Protein AF-A0A6A4VF69-F1 (afdb_monomer)

Nearest PDB structures (foldseek):
  4ip8-assembly1_D  TM=4.698E-01  e=8.582E+00  Homo sapiens
  6pxz-assembly1_C  TM=4.294E-01  e=7.282E+00  Mus musculus
  5c73-assembly1_C  TM=2.287E-01  e=5.538E+00  Campylobacter jejuni

Foldseek 3Di:
DVVVVVVVVVVVVVVPPDLLCPLPVPPDPVLVVVLVVVCVVQQDPVDLLSVLLALLLLLLCVVPSPPSSVVVVVVLVCLVCCVVPPDDPVVVVSNVSSVVSNVCSNDPPDRSCVVRVVGPDDPVVSSVVGVPPPDD

Sequence (136 aa):
MQFHRLCTILLVVKSGSDPYSAIWDNLSVLDWIAMMEEVYRKFDANKMECQQRVVCELHQNENTWGSTARKMNDAFGYLQYLELLNLPADLRVVLDQYLEAANRGRSSQKSCEELYANCEFSVKALISKYNGSNSI

Mean predicted aligned error: 11.07 Å

InterPro domains:
  IPR006631 Protein of unknown function DM4/12 [PF07841] (34-119)

pLDDT: mean 70.9, std 15.21, range [35.31, 90.19]

Solvent-accessible surface area (backbone atoms only — not comparable to full-atom values): 7892 Å² total; per-residue (Å²): 125,66,65,63,58,51,50,55,54,49,56,52,51,75,72,42,95,49,94,74,43,78,79,49,76,76,50,52,75,66,56,49,50,54,48,52,52,50,45,66,75,50,52,54,86,88,40,67,60,40,55,27,31,47,43,8,42,47,44,56,36,29,84,77,60,42,75,49,34,44,52,50,50,51,54,56,58,52,50,64,58,50,71,78,44,94,63,57,70,72,59,48,56,55,48,51,52,42,53,50,23,32,47,43,23,67,71,47,92,64,55,47,62,74,76,26,67,91,34,88,54,50,62,64,60,51,46,63,61,56,78,67,50,82,73,131

Organism: Amphibalanus amphitrite (NCBI:txid1232801)

Secondary structure (DSSP, 8-state):
-HHHHHHHHHHHHHHS--TTGGGTTTS-HHHHHHHHHHHHHH--TT-HHHHHHHHHHHHHTTTTSHHHHHHHHHHHHHHGGGGGS---HHHHHHHHHHHHHHHHHHH-SS-HHHHTTT----HHHHHHHHTT----

Structure (mmCIF, N/CA/C/O backbone):
data_AF-A0A6A4VF69-F1
#
_entry.id   AF-A0A6A4VF69-F1
#
loop_
_atom_site.group_PDB
_atom_site.id
_atom_site.type_symbol
_atom_site.label_atom_id
_atom_site.label_alt_id
_atom_site.label_comp_id
_atom_site.label_asym_id
_atom_site.label_entity_id
_atom_site.label_seq_id
_atom_site.pdbx_PDB_ins_code
_atom_site.Cartn_x
_atom_site.Cartn_y
_atom_site.Cartn_z
_atom_site.occupancy
_atom_site.B_iso_or_equiv
_atom_site.auth_seq_id
_atom_site.auth_comp_id
_atom_site.auth_asym_id
_atom_site.auth_atom_id
_atom_site.pdbx_PDB_model_num
ATOM 1 N N . MET A 1 1 ? -6.308 -20.653 -20.525 1.00 35.31 1 MET A N 1
ATOM 2 C CA . MET A 1 1 ? -7.268 -19.857 -21.332 1.00 35.31 1 MET A CA 1
ATOM 3 C C . MET A 1 1 ? -7.641 -18.494 -20.723 1.00 35.31 1 MET A C 1
ATOM 5 O O . MET A 1 1 ? -8.099 -17.648 -21.477 1.00 35.31 1 MET A O 1
ATOM 9 N N . GLN A 1 2 ? -7.415 -18.215 -19.426 1.00 43.34 2 GLN A N 1
ATOM 10 C CA . GLN A 1 2 ? -7.724 -16.895 -18.829 1.00 43.34 2 GLN A CA 1
ATOM 11 C C . GLN A 1 2 ? -6.707 -15.778 -19.148 1.00 43.34 2 GLN A C 1
ATOM 13 O O . GLN A 1 2 ? -7.090 -14.617 -19.239 1.00 43.34 2 GLN A O 1
ATOM 18 N N . PHE A 1 3 ? -5.438 -16.123 -19.399 1.00 38.66 3 PHE A N 1
ATOM 19 C CA . PHE A 1 3 ? -4.368 -15.143 -19.648 1.00 38.66 3 PHE A CA 1
ATOM 20 C C . PHE A 1 3 ? -4.600 -14.278 -20.900 1.00 38.66 3 PHE A C 1
ATOM 22 O O . PHE A 1 3 ? -4.301 -13.090 -20.901 1.00 38.66 3 PHE A O 1
ATOM 29 N N . HIS A 1 4 ? -5.189 -14.849 -21.957 1.00 36.91 4 HIS A N 1
ATOM 30 C CA . HIS A 1 4 ? -5.427 -14.122 -23.207 1.00 36.91 4 HIS A CA 1
ATOM 31 C C . HIS A 1 4 ? -6.492 -13.027 -23.045 1.00 36.91 4 HIS A C 1
ATOM 33 O O . HIS A 1 4 ? -6.306 -11.920 -23.533 1.00 36.91 4 HIS A O 1
ATOM 39 N N . ARG A 1 5 ? -7.564 -13.301 -22.283 1.00 40.59 5 ARG A N 1
ATOM 40 C CA . ARG A 1 5 ? -8.617 -12.312 -21.998 1.00 40.59 5 ARG A CA 1
ATOM 41 C C . ARG A 1 5 ? -8.126 -11.192 -21.080 1.00 40.59 5 ARG A C 1
ATOM 43 O O . ARG A 1 5 ? -8.472 -10.040 -21.311 1.00 40.59 5 ARG A O 1
ATOM 50 N N . LEU A 1 6 ? -7.287 -11.521 -20.095 1.00 47.91 6 LEU A N 1
ATOM 51 C CA . LEU A 1 6 ? -6.621 -10.534 -19.240 1.00 47.91 6 LEU A CA 1
ATOM 52 C C . LEU A 1 6 ? -5.713 -9.609 -20.057 1.00 47.91 6 LEU A C 1
ATOM 54 O O . LEU A 1 6 ? -5.804 -8.399 -19.902 1.00 47.91 6 LEU A O 1
ATOM 58 N N . CYS A 1 7 ? -4.922 -10.152 -20.985 1.00 45.66 7 CYS A N 1
ATOM 59 C CA . CYS A 1 7 ? -4.020 -9.364 -21.827 1.00 45.66 7 CYS A CA 1
ATOM 60 C C . CYS A 1 7 ? -4.777 -8.394 -22.759 1.00 45.66 7 CYS A C 1
ATOM 62 O O . CYS A 1 7 ? -4.371 -7.245 -22.914 1.00 45.66 7 CYS A O 1
ATOM 64 N N . THR A 1 8 ? -5.918 -8.813 -23.323 1.00 50.09 8 THR A N 1
ATOM 65 C CA . THR A 1 8 ? -6.777 -7.926 -24.130 1.00 50.09 8 THR A CA 1
ATOM 66 C C . THR A 1 8 ? -7.390 -6.805 -23.291 1.00 50.09 8 THR A C 1
ATOM 68 O O . THR A 1 8 ? -7.383 -5.658 -23.724 1.00 50.09 8 THR A O 1
ATOM 71 N N . ILE A 1 9 ? -7.882 -7.109 -22.085 1.00 54.59 9 ILE A N 1
ATOM 72 C CA . ILE A 1 9 ? -8.427 -6.092 -21.170 1.00 54.59 9 ILE A CA 1
ATOM 73 C C . ILE A 1 9 ? -7.321 -5.112 -20.750 1.00 54.59 9 ILE A C 1
ATOM 75 O O . ILE A 1 9 ? -7.531 -3.904 -20.782 1.00 54.59 9 ILE A O 1
ATOM 79 N N . LEU A 1 10 ? -6.120 -5.607 -20.443 1.00 50.97 10 LEU A N 1
ATOM 80 C CA . LEU A 1 10 ? -4.966 -4.786 -20.070 1.00 50.97 10 LEU A CA 1
ATOM 81 C C . LEU A 1 10 ? -4.487 -3.863 -21.208 1.00 50.97 10 LEU A C 1
ATOM 8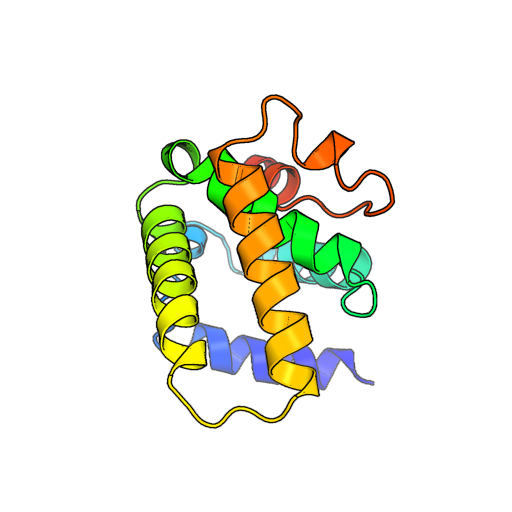3 O O . LEU A 1 10 ? -4.181 -2.699 -20.959 1.0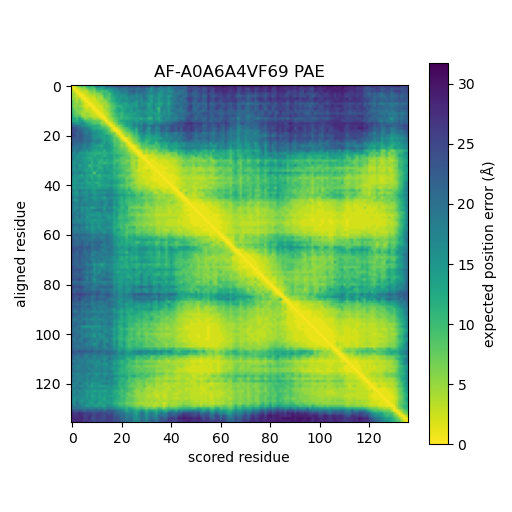0 50.97 10 LEU A O 1
ATOM 87 N N . LEU A 1 11 ? -4.453 -4.343 -22.457 1.00 49.66 11 LEU A N 1
ATOM 88 C CA . LEU A 1 11 ? -4.125 -3.519 -23.633 1.00 49.66 11 LEU A CA 1
ATOM 89 C C . LEU A 1 11 ? -5.138 -2.382 -23.847 1.00 49.66 11 LEU A C 1
ATOM 91 O O . LEU A 1 11 ? -4.761 -1.275 -24.239 1.00 49.66 11 LEU A O 1
ATOM 95 N N . VAL A 1 12 ? -6.416 -2.635 -23.550 1.00 51.78 12 VAL A N 1
ATOM 96 C CA . VAL A 1 12 ? -7.473 -1.613 -23.578 1.00 51.78 12 VAL A CA 1
ATOM 97 C C . VAL A 1 12 ? -7.297 -0.604 -22.434 1.00 51.78 12 VAL A C 1
ATOM 99 O O . VAL A 1 12 ? -7.452 0.593 -22.652 1.00 51.78 12 VAL A O 1
ATOM 102 N N . VAL A 1 13 ? -6.887 -1.047 -21.240 1.00 50.62 13 VAL A N 1
ATOM 103 C CA . VAL A 1 13 ? -6.598 -0.149 -20.104 1.00 50.62 13 VAL A CA 1
ATOM 104 C C . VAL A 1 13 ? -5.393 0.756 -20.386 1.00 50.62 13 VAL A C 1
ATOM 106 O O . VAL A 1 13 ? -5.464 1.945 -20.111 1.00 50.62 13 VAL A O 1
ATOM 109 N N . LYS A 1 14 ? -4.317 0.258 -21.015 1.00 49.94 14 LYS A N 1
ATOM 110 C CA . LYS A 1 14 ? -3.157 1.103 -21.376 1.00 49.94 14 LYS A CA 1
ATOM 111 C C . LYS A 1 14 ? -3.481 2.142 -22.463 1.00 49.94 14 LYS A C 1
ATOM 113 O O . LYS A 1 14 ? -2.797 3.156 -22.564 1.00 49.94 14 LYS A O 1
ATOM 118 N N . SER A 1 15 ? -4.481 1.886 -23.307 1.00 45.62 15 SER A N 1
ATOM 119 C CA . SER A 1 15 ? -4.908 2.819 -24.362 1.00 45.62 15 SER A CA 1
ATOM 120 C C . SER A 1 15 ? -5.966 3.824 -23.889 1.00 45.62 15 SER A C 1
ATOM 122 O O . SER A 1 15 ? -6.124 4.873 -24.513 1.00 45.62 15 SER A O 1
ATOM 124 N N . GLY A 1 16 ? -6.645 3.548 -22.773 1.00 41.06 16 GLY A N 1
ATOM 125 C CA . GLY A 1 16 ? -7.478 4.510 -22.061 1.00 41.06 16 GLY A CA 1
ATOM 126 C C . GLY A 1 16 ? -6.619 5.448 -21.218 1.00 41.06 16 GLY A C 1
ATOM 127 O O . GLY A 1 16 ? -5.714 5.017 -20.516 1.00 41.06 16 GLY A O 1
ATOM 128 N N . SER A 1 17 ? -6.885 6.747 -21.290 1.00 45.09 17 SER A N 1
ATOM 129 C CA . SER A 1 17 ? -6.278 7.777 -20.444 1.00 45.09 17 SER A CA 1
ATOM 130 C C . SER A 1 17 ? -6.570 7.506 -18.962 1.00 45.09 17 SER A C 1
ATOM 132 O O . SER A 1 17 ? -7.588 7.955 -18.434 1.00 45.09 17 SER A O 1
ATOM 134 N N . ASP A 1 18 ? -5.702 6.732 -18.316 1.00 45.91 18 ASP A N 1
ATOM 135 C CA . ASP A 1 18 ? -5.876 6.260 -16.948 1.00 45.91 18 ASP A CA 1
ATOM 136 C C . ASP A 1 18 ? -5.058 7.139 -15.974 1.00 45.91 18 ASP A C 1
ATOM 138 O O . ASP A 1 18 ? -3.847 7.286 -16.163 1.00 45.91 18 ASP A O 1
ATOM 142 N N . PRO A 1 19 ? -5.660 7.748 -14.931 1.00 42.88 19 PRO A N 1
ATOM 143 C CA . PRO A 1 19 ? -4.957 8.573 -13.937 1.00 42.88 19 PRO A CA 1
ATOM 144 C C . PRO A 1 19 ? -3.826 7.854 -13.176 1.00 42.88 19 PRO A C 1
ATOM 146 O O . PRO A 1 19 ? -3.043 8.515 -12.487 1.00 42.88 19 PRO A O 1
ATOM 149 N N . TYR A 1 20 ? -3.697 6.532 -13.328 1.00 44.72 20 TYR A N 1
ATOM 150 C CA . TYR A 1 20 ? -2.573 5.733 -12.838 1.00 44.72 20 TYR A CA 1
ATOM 151 C C . TYR A 1 20 ? -1.305 5.803 -13.719 1.00 44.72 20 TYR A C 1
ATOM 153 O O . TYR A 1 20 ? -0.269 5.278 -13.309 1.00 44.72 20 TYR A O 1
ATOM 161 N N . SER A 1 21 ? -1.336 6.454 -14.892 1.00 46.81 21 SER A N 1
ATOM 162 C CA . SER A 1 21 ? -0.240 6.453 -15.885 1.00 46.81 21 SER A CA 1
ATOM 163 C C . SER A 1 21 ? 1.087 7.034 -15.386 1.00 46.81 21 SER A C 1
ATOM 165 O O . SER A 1 21 ? 2.147 6.599 -15.819 1.00 46.81 21 SER A O 1
ATOM 167 N N . ALA A 1 22 ? 1.056 7.959 -14.426 1.00 48.53 22 ALA A N 1
ATOM 168 C CA . ALA A 1 22 ? 2.231 8.748 -14.064 1.00 48.53 22 ALA A CA 1
ATOM 169 C C . ALA A 1 22 ? 3.363 7.958 -13.358 1.00 48.53 22 ALA A C 1
ATOM 171 O O . ALA A 1 22 ? 4.484 8.453 -13.299 1.00 48.53 22 ALA A O 1
ATOM 172 N N . ILE A 1 23 ? 3.120 6.744 -12.830 1.00 48.62 23 ILE A N 1
ATOM 173 C CA . ILE A 1 23 ? 4.204 5.832 -12.365 1.00 48.62 23 ILE A CA 1
ATOM 174 C C . ILE A 1 23 ? 4.792 5.030 -13.537 1.00 48.62 23 ILE A C 1
ATOM 176 O O . ILE A 1 23 ? 5.933 4.580 -13.484 1.00 48.62 23 ILE A O 1
ATOM 180 N N . TRP A 1 24 ? 4.018 4.856 -14.606 1.00 54.59 24 TRP A N 1
ATOM 181 C CA . TRP A 1 24 ? 4.250 3.871 -15.660 1.00 54.59 24 TRP A CA 1
ATOM 182 C C . TRP A 1 24 ? 4.694 4.478 -16.992 1.00 54.59 24 TRP A C 1
ATOM 184 O O . TRP A 1 24 ? 5.009 3.730 -17.916 1.00 54.59 24 TRP A O 1
ATOM 194 N N . ASP A 1 25 ? 4.729 5.807 -17.104 1.00 55.88 25 ASP A N 1
ATOM 195 C CA . ASP A 1 25 ? 5.077 6.513 -18.344 1.00 55.88 25 ASP A CA 1
ATOM 196 C C . ASP A 1 25 ? 6.526 6.248 -18.799 1.00 55.88 25 ASP A C 1
ATOM 198 O O . ASP A 1 25 ? 6.813 6.339 -19.990 1.00 55.88 25 ASP A O 1
ATOM 202 N N . ASN A 1 26 ? 7.406 5.831 -17.880 1.00 56.09 26 ASN A N 1
ATOM 203 C CA . ASN A 1 26 ? 8.798 5.471 -18.173 1.00 56.09 26 ASN A CA 1
ATOM 204 C C . ASN A 1 26 ? 9.046 3.956 -18.312 1.00 56.09 26 ASN A C 1
ATOM 206 O O . ASN A 1 26 ? 10.193 3.558 -18.497 1.00 56.09 26 ASN A O 1
ATOM 210 N N . LEU A 1 27 ? 8.020 3.100 -18.218 1.00 63.50 27 LEU A N 1
ATOM 211 C CA . LEU A 1 27 ? 8.197 1.658 -18.417 1.00 63.50 27 LEU A CA 1
ATOM 212 C C . LEU A 1 27 ? 8.067 1.274 -19.888 1.00 63.50 27 LEU A C 1
ATOM 214 O O . LEU A 1 27 ? 7.112 1.662 -20.567 1.00 63.50 27 LEU A O 1
ATOM 218 N N . SER A 1 28 ? 8.983 0.424 -20.359 1.00 70.69 28 SER A N 1
ATOM 219 C CA . SER A 1 28 ? 8.781 -0.275 -21.624 1.00 70.69 28 SER A CA 1
ATOM 220 C C . SER A 1 28 ? 7.539 -1.175 -21.534 1.00 70.69 28 SER A C 1
ATOM 222 O O . SER A 1 28 ? 7.148 -1.639 -20.459 1.00 70.69 28 SER A O 1
ATOM 224 N N . VAL A 1 29 ? 6.909 -1.465 -22.677 1.00 69.62 29 VAL A N 1
ATOM 225 C CA . VAL A 1 29 ? 5.767 -2.399 -22.739 1.00 69.62 29 VAL A CA 1
ATOM 226 C C . VAL A 1 29 ? 6.129 -3.767 -22.147 1.00 69.62 29 VAL A C 1
ATOM 228 O O . VAL A 1 29 ? 5.286 -4.399 -21.516 1.00 69.62 29 VAL A O 1
ATOM 231 N N . LEU A 1 30 ? 7.379 -4.212 -22.310 1.00 72.12 30 LEU A N 1
ATOM 232 C CA . LEU A 1 30 ? 7.858 -5.486 -21.775 1.00 72.12 30 LEU A CA 1
ATOM 233 C C . LEU A 1 30 ? 8.021 -5.444 -20.252 1.00 72.12 30 LEU A C 1
ATOM 235 O O . LEU A 1 30 ? 7.579 -6.376 -19.581 1.00 72.12 30 LEU A O 1
ATOM 239 N N . ASP A 1 31 ? 8.574 -4.359 -19.702 1.00 70.81 31 ASP A N 1
ATOM 240 C CA . ASP A 1 31 ? 8.699 -4.180 -18.250 1.00 70.81 31 ASP A CA 1
ATOM 241 C C . ASP A 1 31 ? 7.326 -4.106 -17.584 1.00 70.81 31 ASP A C 1
ATOM 243 O O . ASP A 1 31 ? 7.107 -4.715 -16.538 1.00 70.81 31 ASP A O 1
ATOM 247 N N . TRP A 1 32 ? 6.368 -3.438 -18.229 1.00 65.75 32 TRP A N 1
ATOM 248 C CA . TRP A 1 32 ? 4.989 -3.382 -17.756 1.00 65.75 32 TRP A CA 1
ATOM 249 C C . TRP A 1 32 ? 4.316 -4.763 -17.748 1.00 65.75 32 TRP A C 1
ATOM 251 O O . TRP A 1 32 ? 3.662 -5.119 -16.768 1.00 65.75 32 TRP A O 1
ATOM 261 N N . ILE A 1 33 ? 4.512 -5.576 -18.794 1.00 72.31 33 ILE A N 1
ATOM 262 C CA . ILE A 1 33 ? 3.997 -6.956 -18.842 1.00 72.31 33 ILE A CA 1
ATOM 263 C C . ILE A 1 33 ? 4.641 -7.815 -17.748 1.00 72.31 33 ILE A C 1
ATOM 265 O O . ILE A 1 33 ? 3.926 -8.507 -17.023 1.00 72.31 33 ILE A O 1
ATOM 269 N N . ALA A 1 34 ? 5.967 -7.759 -17.603 1.00 77.50 34 ALA A N 1
ATOM 270 C CA . ALA A 1 34 ? 6.699 -8.540 -16.606 1.00 77.50 34 ALA A CA 1
ATOM 271 C C . ALA A 1 34 ? 6.283 -8.168 -15.177 1.00 77.50 34 ALA A C 1
ATOM 273 O O . ALA A 1 34 ? 6.071 -9.036 -14.330 1.00 77.50 34 ALA A O 1
ATOM 274 N N . MET A 1 35 ? 6.104 -6.875 -14.927 1.00 75.69 35 MET A N 1
ATOM 275 C CA . MET A 1 35 ? 5.615 -6.367 -13.658 1.00 75.69 35 MET A CA 1
ATOM 276 C C . MET A 1 35 ? 4.196 -6.856 -13.364 1.00 75.69 35 MET A C 1
ATOM 278 O O . MET A 1 35 ? 3.931 -7.325 -12.260 1.00 75.69 35 MET A O 1
ATOM 282 N N . MET A 1 36 ? 3.284 -6.785 -14.337 1.00 71.75 36 MET A N 1
ATOM 283 C CA . MET A 1 36 ? 1.910 -7.265 -14.162 1.00 71.75 36 MET A CA 1
ATOM 284 C C . MET A 1 36 ? 1.857 -8.779 -13.945 1.00 71.75 36 MET A C 1
ATOM 286 O O . MET A 1 36 ? 1.049 -9.247 -13.146 1.00 71.75 36 MET A O 1
ATOM 290 N N . GLU A 1 37 ? 2.729 -9.551 -14.596 1.00 76.81 37 GLU A N 1
ATOM 291 C CA . GLU A 1 37 ? 2.867 -10.982 -14.319 1.00 76.81 37 GLU A CA 1
ATOM 292 C C . GLU A 1 37 ? 3.356 -11.235 -12.885 1.00 76.81 37 GLU A C 1
ATOM 294 O O . GLU A 1 37 ? 2.829 -12.112 -12.199 1.00 76.81 37 GLU A O 1
ATOM 299 N N . GLU A 1 38 ? 4.329 -10.459 -12.405 1.00 79.19 38 GLU A N 1
ATOM 300 C CA . GLU A 1 38 ? 4.836 -10.570 -11.037 1.00 79.19 38 GLU A CA 1
ATOM 301 C C . GLU A 1 38 ? 3.769 -10.210 -9.997 1.00 79.19 38 GLU A C 1
ATOM 303 O O . GLU A 1 38 ? 3.588 -10.957 -9.032 1.00 79.19 38 GLU A O 1
ATOM 308 N N . VAL A 1 39 ? 3.016 -9.128 -10.219 1.00 79.88 39 VAL A N 1
ATOM 309 C CA . VAL A 1 39 ? 1.859 -8.761 -9.390 1.00 79.88 39 VAL A CA 1
ATOM 310 C C . VAL A 1 39 ? 0.835 -9.887 -9.409 1.00 79.88 39 VAL A C 1
ATOM 312 O O . VAL A 1 39 ? 0.438 -10.353 -8.351 1.00 79.88 39 VAL A O 1
ATOM 315 N N . TYR A 1 40 ? 0.453 -10.390 -10.581 1.00 75.88 40 TYR A N 1
ATOM 316 C CA . TYR A 1 40 ? -0.539 -11.460 -10.692 1.00 75.88 40 TYR A CA 1
ATOM 317 C C . TYR A 1 40 ? -0.115 -12.748 -9.970 1.00 75.88 40 TYR A C 1
ATOM 319 O O . TYR A 1 40 ? -0.952 -13.445 -9.403 1.00 75.88 40 TYR A O 1
ATOM 327 N N . ARG A 1 41 ? 1.181 -13.079 -9.980 1.00 79.44 41 ARG A N 1
ATOM 328 C CA . ARG A 1 41 ? 1.706 -14.274 -9.304 1.00 79.44 41 ARG A CA 1
ATOM 329 C C . ARG A 1 41 ? 1.812 -14.110 -7.789 1.00 79.44 41 ARG A C 1
ATOM 331 O O . ARG A 1 41 ? 1.621 -15.094 -7.082 1.00 79.44 41 ARG A O 1
ATOM 338 N N . LYS A 1 42 ? 2.169 -12.918 -7.301 1.00 79.38 42 LYS A N 1
ATOM 339 C CA . LYS A 1 42 ? 2.513 -12.690 -5.885 1.00 79.38 42 LYS A CA 1
ATOM 340 C C . LYS A 1 42 ? 1.408 -12.012 -5.076 1.00 79.38 42 LYS A C 1
ATOM 342 O O . LYS A 1 42 ? 1.352 -12.193 -3.862 1.00 79.38 42 LYS A O 1
ATOM 347 N N . PHE A 1 43 ? 0.551 -11.217 -5.709 1.00 76.81 43 PHE A N 1
ATOM 348 C CA . PHE A 1 43 ? -0.516 -10.491 -5.031 1.00 76.81 43 PHE A CA 1
ATOM 349 C C . PHE A 1 43 ? -1.733 -11.392 -4.814 1.00 76.81 43 PHE A C 1
ATOM 351 O O . PHE A 1 43 ? -2.468 -11.721 -5.745 1.00 76.81 43 PHE A O 1
ATOM 358 N N . ASP A 1 44 ? -1.967 -11.768 -3.560 1.00 76.56 44 ASP A N 1
ATOM 359 C CA . ASP A 1 44 ? -3.135 -12.551 -3.166 1.00 76.56 44 ASP A CA 1
ATOM 360 C C . ASP A 1 44 ? -4.306 -11.624 -2.815 1.00 76.56 44 ASP A C 1
ATOM 362 O O . ASP A 1 44 ? -4.490 -11.215 -1.667 1.00 76.56 44 ASP A O 1
ATOM 366 N N . ALA A 1 45 ? -5.111 -11.290 -3.826 1.00 72.12 45 ALA A N 1
ATOM 367 C CA . ALA A 1 45 ? -6.278 -10.423 -3.675 1.00 72.12 45 ALA A CA 1
ATOM 368 C C . ALA A 1 45 ? -7.383 -11.024 -2.786 1.00 72.12 45 ALA A C 1
ATOM 370 O O . ALA A 1 45 ? -8.317 -10.310 -2.444 1.00 72.12 45 ALA A O 1
ATOM 371 N N . ASN A 1 46 ? -7.307 -12.301 -2.400 1.00 77.31 46 ASN A N 1
ATOM 372 C CA . ASN A 1 46 ? -8.289 -12.905 -1.494 1.00 77.31 46 ASN A CA 1
ATOM 373 C C . ASN A 1 46 ? -7.940 -12.676 -0.017 1.00 77.31 46 ASN A C 1
ATOM 375 O O . ASN A 1 46 ? -8.773 -12.917 0.857 1.00 77.31 46 ASN A O 1
ATOM 379 N N . LYS A 1 47 ? -6.714 -12.226 0.281 1.00 80.44 47 LYS A N 1
ATOM 380 C CA . LYS A 1 47 ? -6.251 -11.973 1.647 1.00 80.44 47 LYS A CA 1
ATOM 381 C C . LYS A 1 47 ? -6.347 -10.494 1.983 1.00 80.44 47 LYS A C 1
ATOM 383 O O . LYS A 1 47 ? -5.622 -9.673 1.421 1.00 80.44 47 LYS A O 1
ATOM 388 N N . MET A 1 48 ? -7.176 -10.177 2.975 1.00 81.69 48 MET A N 1
ATOM 389 C CA . MET A 1 48 ? -7.371 -8.800 3.433 1.00 81.69 48 MET A CA 1
ATOM 390 C C . MET A 1 48 ? -6.057 -8.151 3.897 1.00 81.69 48 MET A C 1
ATOM 392 O O . MET A 1 48 ? -5.765 -7.021 3.522 1.00 81.69 48 MET A O 1
ATOM 396 N N . GLU A 1 49 ? -5.200 -8.895 4.605 1.00 84.38 49 GLU A N 1
ATOM 397 C CA . GLU A 1 49 ? -3.891 -8.395 5.057 1.00 84.38 49 GLU A CA 1
ATOM 398 C C . GLU A 1 49 ? -2.974 -7.984 3.890 1.00 84.38 49 GLU A C 1
ATOM 400 O O . GLU A 1 49 ? -2.238 -7.005 4.001 1.00 84.38 49 GLU A O 1
ATOM 405 N N . CYS A 1 50 ? -3.043 -8.675 2.744 1.00 83.81 50 CYS A N 1
ATOM 406 C CA . CYS A 1 50 ? -2.272 -8.298 1.557 1.00 83.81 50 CYS A CA 1
ATOM 407 C C . CYS A 1 50 ? -2.782 -7.006 0.919 1.00 83.81 50 CYS A C 1
ATOM 409 O O . CYS A 1 50 ? -1.986 -6.166 0.500 1.00 83.81 50 CYS A O 1
ATOM 411 N N . GLN A 1 51 ? -4.100 -6.820 0.870 1.00 82.88 51 GLN A N 1
ATOM 412 C CA . GLN A 1 51 ? -4.699 -5.581 0.377 1.00 82.88 51 GLN A CA 1
ATOM 413 C C . GLN A 1 51 ? -4.346 -4.405 1.301 1.00 82.88 51 GLN A C 1
ATOM 415 O O . GLN A 1 51 ? -3.907 -3.351 0.842 1.00 82.88 51 GLN A O 1
ATOM 420 N N . GLN A 1 52 ? -4.444 -4.605 2.616 1.00 88.69 52 GLN A N 1
ATOM 421 C CA . GLN A 1 52 ? -4.072 -3.610 3.620 1.00 88.69 52 GLN A CA 1
ATOM 422 C C . GLN A 1 52 ? -2.582 -3.256 3.570 1.00 88.69 52 GLN A C 1
ATOM 424 O O . GLN A 1 52 ? -2.234 -2.082 3.716 1.00 88.69 52 GLN A O 1
ATOM 429 N N . ARG A 1 53 ? -1.697 -4.227 3.306 1.00 89.00 53 ARG A N 1
ATOM 430 C CA . ARG A 1 53 ? -0.261 -3.970 3.126 1.00 89.00 53 ARG A CA 1
ATOM 431 C C . ARG A 1 53 ? -0.001 -2.976 2.002 1.00 89.00 53 ARG A C 1
ATOM 433 O O . ARG A 1 53 ? 0.769 -2.041 2.203 1.00 89.00 53 ARG A O 1
ATOM 440 N N . VAL A 1 54 ? -0.668 -3.138 0.860 1.00 84.44 54 VAL A N 1
ATOM 441 C CA . VAL A 1 54 ? -0.558 -2.216 -0.283 1.00 84.44 54 VAL A CA 1
ATOM 442 C C . VAL A 1 54 ? -0.942 -0.795 0.126 1.00 84.44 54 VAL A C 1
ATOM 444 O O . VAL A 1 54 ? -0.179 0.144 -0.106 1.00 84.44 54 VAL A O 1
ATOM 447 N N . VAL A 1 55 ? -2.097 -0.642 0.779 1.00 85.69 55 VAL A N 1
ATOM 448 C CA . VAL A 1 55 ? -2.592 0.666 1.235 1.00 85.69 55 VAL A CA 1
ATOM 449 C C . VAL A 1 55 ? -1.644 1.287 2.263 1.00 85.69 55 VAL A C 1
ATOM 451 O O . VAL A 1 55 ? -1.352 2.481 2.191 1.00 85.69 55 VAL A O 1
ATOM 454 N N . CYS A 1 56 ? -1.123 0.485 3.190 1.00 90.19 56 CYS A N 1
ATOM 455 C CA . CYS A 1 56 ? -0.156 0.930 4.187 1.00 90.19 56 CYS A CA 1
ATOM 456 C C . CYS A 1 56 ? 1.147 1.404 3.533 1.00 90.19 56 CYS A C 1
ATOM 458 O O . CYS A 1 56 ? 1.602 2.509 3.821 1.00 90.19 56 CYS A O 1
ATOM 460 N N . GLU A 1 57 ? 1.738 0.603 2.639 1.00 86.81 57 GLU A N 1
ATOM 461 C CA . GLU A 1 57 ? 3.008 0.931 1.982 1.00 86.81 57 GLU A CA 1
ATOM 462 C C . GLU A 1 57 ? 2.894 2.200 1.131 1.00 86.81 57 GLU A C 1
ATOM 464 O O . GLU A 1 57 ? 3.820 3.011 1.127 1.00 86.81 57 GLU A O 1
ATOM 469 N N . LEU A 1 58 ? 1.752 2.404 0.471 1.00 83.31 58 LEU A N 1
ATOM 470 C CA . LEU A 1 58 ? 1.464 3.618 -0.287 1.00 83.31 58 LEU A CA 1
ATOM 471 C C . LEU A 1 58 ? 1.495 4.871 0.597 1.00 83.31 58 LEU A C 1
ATOM 473 O O . LEU A 1 58 ? 2.154 5.856 0.265 1.00 83.31 58 LEU A O 1
ATOM 477 N N . HIS A 1 59 ? 0.842 4.807 1.755 1.00 83.62 59 HIS A N 1
ATOM 478 C CA . HIS A 1 59 ? 0.816 5.918 2.701 1.00 83.62 59 HIS A CA 1
ATOM 479 C C . HIS A 1 59 ? 2.161 6.122 3.411 1.00 83.62 59 HIS A C 1
ATOM 481 O O . HIS A 1 59 ? 2.564 7.257 3.648 1.00 83.62 59 HIS A O 1
ATOM 487 N N . GLN A 1 60 ? 2.892 5.043 3.690 1.00 86.12 60 GLN A N 1
ATOM 488 C CA . GLN A 1 60 ? 4.218 5.098 4.309 1.00 86.12 60 GLN A CA 1
ATOM 489 C C . GLN A 1 60 ? 5.286 5.699 3.380 1.00 86.12 60 GLN A C 1
ATOM 491 O O . GLN A 1 60 ? 6.237 6.314 3.860 1.00 86.12 60 GLN A O 1
ATOM 496 N N . ASN A 1 61 ? 5.146 5.538 2.060 1.00 78.69 61 ASN A N 1
ATOM 497 C CA . ASN A 1 61 ? 6.130 5.991 1.069 1.00 78.69 61 ASN A CA 1
ATOM 498 C C . ASN A 1 61 ? 5.625 7.160 0.203 1.00 78.69 61 ASN A C 1
ATOM 500 O O . ASN A 1 61 ? 6.194 7.421 -0.859 1.00 78.69 61 ASN A O 1
ATOM 504 N N . GLU A 1 62 ? 4.601 7.897 0.652 1.00 73.38 62 GLU A N 1
ATOM 505 C CA . GLU A 1 62 ? 3.979 9.001 -0.101 1.00 73.38 62 GLU A CA 1
ATOM 506 C C . GLU A 1 62 ? 5.005 10.001 -0.656 1.00 73.38 62 GLU A C 1
ATOM 508 O O . GLU A 1 62 ? 4.937 10.417 -1.812 1.00 73.38 62 GLU A O 1
ATOM 513 N N . ASN A 1 63 ? 6.002 10.356 0.158 1.00 70.94 63 ASN A N 1
ATOM 514 C CA . ASN A 1 63 ? 7.033 11.323 -0.216 1.00 70.94 63 ASN A CA 1
ATOM 515 C C . ASN A 1 63 ? 8.101 10.742 -1.155 1.00 70.94 63 ASN A C 1
ATOM 517 O O . ASN A 1 63 ? 8.791 11.493 -1.840 1.00 70.94 63 ASN A O 1
ATOM 521 N N . THR A 1 64 ? 8.255 9.418 -1.189 1.00 69.81 64 THR A N 1
ATOM 522 C CA . THR A 1 64 ? 9.309 8.722 -1.941 1.00 69.81 64 THR A CA 1
ATOM 523 C C . THR A 1 64 ? 8.876 8.396 -3.367 1.00 69.81 64 THR A C 1
ATOM 525 O O . THR A 1 64 ? 9.705 8.369 -4.272 1.00 69.81 64 THR A O 1
ATOM 528 N N . TRP A 1 65 ? 7.585 8.152 -3.587 1.00 69.31 65 TRP A N 1
ATOM 529 C CA . TRP A 1 65 ? 7.041 7.711 -4.878 1.00 69.31 65 TRP A CA 1
ATOM 530 C C . TRP A 1 65 ? 6.470 8.858 -5.733 1.00 69.31 65 TRP A C 1
ATOM 532 O O . TRP A 1 65 ? 5.876 8.628 -6.786 1.00 69.31 65 TRP A O 1
ATOM 542 N N . GLY A 1 66 ? 6.680 10.108 -5.310 1.00 65.62 66 GLY A N 1
ATOM 543 C CA . GLY A 1 66 ? 6.399 11.296 -6.111 1.00 65.62 66 GLY A CA 1
ATOM 544 C C . GLY A 1 66 ? 4.911 11.632 -6.265 1.00 65.62 66 GLY A C 1
ATOM 545 O O . GLY A 1 66 ? 4.066 11.286 -5.439 1.00 65.62 66 GLY A O 1
ATOM 546 N N . SER A 1 67 ? 4.585 12.365 -7.333 1.00 61.88 67 SER A N 1
ATOM 547 C CA . SER A 1 67 ? 3.257 12.959 -7.552 1.00 61.88 67 SER A CA 1
ATOM 548 C C . SER A 1 67 ? 2.130 11.931 -7.681 1.00 61.88 67 SER A C 1
ATOM 550 O O . SER A 1 67 ? 0.987 12.237 -7.348 1.00 61.88 67 SER A O 1
ATOM 552 N N . THR A 1 68 ? 2.424 10.710 -8.124 1.00 57.19 68 THR A N 1
ATOM 553 C CA . THR A 1 68 ? 1.404 9.673 -8.307 1.00 57.19 68 THR A CA 1
ATOM 554 C C . THR A 1 68 ? 0.995 9.009 -7.001 1.00 57.19 68 THR A C 1
ATOM 556 O O . THR A 1 68 ? -0.190 8.761 -6.802 1.00 57.19 68 THR A O 1
ATOM 559 N N . ALA A 1 69 ? 1.936 8.774 -6.085 1.00 64.38 69 ALA A N 1
ATOM 560 C CA . ALA A 1 69 ? 1.590 8.274 -4.757 1.00 64.38 69 ALA A CA 1
ATOM 561 C C . ALA A 1 69 ? 0.782 9.305 -3.968 1.00 64.38 69 ALA A C 1
ATOM 563 O O . ALA A 1 69 ? -0.194 8.940 -3.321 1.00 64.38 69 ALA A O 1
ATOM 564 N N . ARG A 1 70 ? 1.101 10.597 -4.128 1.00 66.75 70 ARG A N 1
ATOM 565 C CA . ARG A 1 70 ? 0.284 11.691 -3.587 1.00 66.75 70 ARG A CA 1
ATOM 566 C C . ARG A 1 70 ? -1.143 11.672 -4.144 1.00 66.75 70 ARG A C 1
ATOM 568 O O . ARG A 1 70 ? -2.085 11.679 -3.368 1.00 66.75 70 ARG A O 1
ATOM 575 N N . LYS A 1 71 ? -1.319 11.522 -5.464 1.00 66.75 71 LYS A N 1
ATOM 576 C CA . LYS A 1 71 ? -2.655 11.382 -6.082 1.00 66.75 71 LYS A CA 1
ATOM 577 C C . LYS A 1 71 ? -3.423 10.154 -5.589 1.00 66.75 71 LYS A C 1
ATOM 579 O O . LYS A 1 71 ? -4.634 10.231 -5.408 1.00 66.75 71 LYS A O 1
ATOM 584 N N . MET A 1 72 ? -2.750 9.018 -5.398 1.00 66.19 72 MET A N 1
ATOM 585 C CA . MET A 1 72 ? -3.402 7.834 -4.838 1.00 66.19 72 MET A CA 1
ATOM 586 C C . MET A 1 72 ? -3.795 8.067 -3.374 1.00 66.19 72 MET A C 1
ATOM 588 O O . MET A 1 72 ? -4.911 7.722 -3.004 1.00 66.19 72 MET A O 1
ATOM 592 N N . ASN A 1 73 ? -2.942 8.691 -2.558 1.00 69.44 73 ASN A N 1
ATOM 593 C CA . ASN A 1 73 ? -3.296 9.057 -1.183 1.00 69.44 73 ASN A CA 1
ATOM 594 C C . ASN A 1 73 ? -4.457 10.051 -1.131 1.00 69.44 73 ASN A C 1
ATOM 596 O O . ASN A 1 73 ? -5.359 9.871 -0.317 1.00 69.44 73 ASN A O 1
ATOM 600 N N . ASP A 1 74 ? -4.495 11.030 -2.035 1.00 70.94 74 ASP A N 1
ATOM 601 C CA . ASP A 1 74 ? -5.634 11.939 -2.182 1.00 70.94 74 ASP A CA 1
ATOM 602 C C . ASP A 1 74 ? -6.914 11.147 -2.503 1.00 70.94 74 ASP A C 1
ATOM 604 O O . ASP A 1 74 ? -7.943 11.339 -1.855 1.00 70.94 74 ASP A O 1
ATOM 608 N N . ALA A 1 75 ? -6.845 10.184 -3.434 1.00 70.19 75 ALA A N 1
ATOM 609 C CA . ALA A 1 75 ? -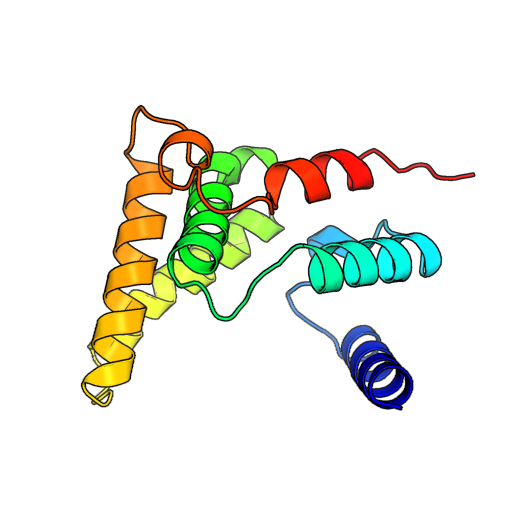7.951 9.275 -3.750 1.00 70.19 75 ALA A CA 1
ATOM 610 C C . ALA A 1 75 ? -8.416 8.460 -2.529 1.00 70.19 75 ALA A C 1
ATOM 612 O O . ALA A 1 75 ? -9.620 8.352 -2.294 1.00 70.19 75 ALA A O 1
ATOM 613 N N . PHE A 1 76 ? -7.489 7.946 -1.716 1.00 69.06 76 PHE A N 1
ATOM 614 C CA . PHE A 1 76 ? -7.809 7.274 -0.451 1.00 69.06 76 PHE A CA 1
ATOM 615 C C . PHE A 1 76 ? -8.436 8.225 0.577 1.00 69.06 76 PHE A C 1
ATOM 617 O O . PHE A 1 76 ? -9.361 7.831 1.285 1.00 69.06 76 PHE A O 1
ATOM 624 N N . GLY A 1 77 ? -7.999 9.484 0.631 1.00 69.06 77 GLY A N 1
ATOM 625 C CA . GLY A 1 77 ? -8.632 10.531 1.433 1.00 69.06 77 GLY A CA 1
ATOM 626 C C . GLY A 1 77 ? -10.089 10.760 1.032 1.00 69.06 77 GLY A C 1
ATOM 627 O O . GLY A 1 77 ? -10.945 10.931 1.899 1.00 69.06 77 GLY A O 1
ATOM 628 N N . TYR A 1 78 ? -10.404 10.661 -0.265 1.00 69.06 78 TYR A N 1
ATOM 629 C CA . TYR A 1 78 ? -11.786 10.752 -0.729 1.00 69.06 78 TYR A CA 1
ATOM 630 C C . TYR A 1 78 ? -12.657 9.558 -0.322 1.00 69.06 78 TYR A C 1
ATOM 632 O O . TYR A 1 78 ? -13.876 9.711 -0.224 1.00 69.06 78 TYR A O 1
ATOM 640 N N . LEU A 1 79 ? -12.067 8.393 -0.027 1.00 72.00 79 LEU A N 1
ATOM 641 C CA . LEU A 1 79 ? -12.829 7.229 0.435 1.00 72.00 79 LEU A CA 1
ATOM 642 C C . LEU A 1 79 ? -13.501 7.476 1.793 1.00 72.00 79 LEU A C 1
ATOM 644 O O . LEU A 1 79 ? -14.551 6.897 2.044 1.00 72.00 79 LEU A O 1
ATOM 648 N N . GLN A 1 80 ? -12.979 8.385 2.624 1.00 67.19 80 GLN A N 1
ATOM 649 C CA . GLN A 1 80 ? -13.646 8.798 3.869 1.00 67.19 80 GLN A CA 1
ATOM 650 C C . GLN A 1 80 ? -15.021 9.427 3.591 1.00 67.19 80 GLN A C 1
ATOM 652 O O . GLN A 1 80 ? -15.956 9.256 4.364 1.00 67.19 80 GLN A O 1
ATOM 657 N N . TYR A 1 81 ? -15.202 10.090 2.443 1.00 67.25 81 TYR A N 1
ATOM 658 C CA . TYR A 1 81 ? -16.512 10.619 2.055 1.00 67.25 81 TYR A CA 1
ATOM 659 C C . TYR A 1 81 ? -17.479 9.533 1.568 1.00 67.25 81 TYR A C 1
ATOM 661 O O . TYR A 1 81 ? -18.683 9.781 1.529 1.00 67.25 81 TYR A O 1
ATOM 669 N N . LEU A 1 82 ? -17.004 8.325 1.234 1.00 67.25 82 LEU A N 1
ATOM 670 C CA . LEU A 1 82 ? -17.898 7.202 0.935 1.00 67.25 82 LEU A CA 1
ATOM 671 C C . LEU A 1 82 ? -18.649 6.729 2.185 1.00 67.25 82 LEU A C 1
ATOM 673 O O . LEU A 1 82 ? -19.729 6.165 2.043 1.00 67.25 82 LEU A O 1
ATOM 677 N N . GLU A 1 83 ? -18.163 7.012 3.399 1.00 64.75 83 GLU A N 1
ATOM 678 C CA . GLU A 1 83 ? -18.906 6.730 4.637 1.00 64.75 83 GLU A CA 1
ATOM 679 C C . GLU A 1 83 ? -20.240 7.496 4.713 1.00 64.75 83 GLU A C 1
ATOM 681 O O . GLU A 1 83 ? -21.207 6.996 5.302 1.00 64.75 83 GLU A O 1
ATOM 686 N N . LEU A 1 84 ? -20.299 8.680 4.082 1.00 66.88 84 LEU A N 1
ATOM 687 C CA . LEU A 1 84 ? -21.489 9.538 3.991 1.00 66.88 84 LEU A CA 1
ATOM 688 C C . LEU A 1 84 ? -22.525 9.012 2.992 1.00 66.88 84 LEU A C 1
ATOM 690 O O . LEU A 1 84 ? -23.690 9.412 3.037 1.00 66.88 84 LEU A O 1
ATOM 694 N N . LEU A 1 85 ? -22.120 8.126 2.083 1.00 69.69 85 LEU A N 1
ATOM 695 C CA . LEU A 1 85 ? -23.052 7.410 1.228 1.00 69.69 85 LEU A CA 1
ATOM 696 C C . LEU A 1 85 ? -23.673 6.259 2.031 1.00 69.69 85 LEU A C 1
ATOM 698 O O . LEU A 1 85 ? -23.048 5.676 2.917 1.00 69.69 85 LEU A O 1
ATOM 702 N N . ASN A 1 86 ? -24.920 5.899 1.718 1.00 69.00 86 ASN A N 1
ATOM 703 C CA . ASN A 1 86 ? -25.590 4.738 2.311 1.00 69.00 86 ASN A CA 1
ATOM 704 C C . ASN A 1 86 ? -24.987 3.426 1.775 1.00 69.00 86 ASN A C 1
ATOM 706 O O . ASN A 1 86 ? -25.637 2.692 1.032 1.00 69.00 86 ASN A O 1
ATOM 710 N N . LEU A 1 87 ? -23.729 3.144 2.125 1.00 75.88 87 LEU A N 1
ATOM 711 C CA . LEU A 1 87 ? -23.056 1.903 1.767 1.00 75.88 87 LEU A CA 1
ATOM 712 C C . LEU A 1 87 ? -23.661 0.717 2.542 1.00 75.88 87 LEU A C 1
ATOM 714 O O . LEU A 1 87 ? -23.952 0.845 3.740 1.00 75.88 87 LEU A O 1
ATOM 718 N N . PRO A 1 88 ? -23.810 -0.450 1.889 1.00 80.25 88 PRO A N 1
ATOM 719 C CA . PRO A 1 88 ? -24.135 -1.697 2.570 1.00 80.25 88 PRO A CA 1
ATOM 720 C C . PRO A 1 88 ? -23.062 -2.042 3.614 1.00 80.25 88 PRO A C 1
ATOM 722 O O . PRO A 1 88 ? -21.889 -1.701 3.451 1.00 80.25 88 PRO A O 1
ATOM 725 N N . ALA A 1 89 ? -23.475 -2.714 4.692 1.00 80.50 89 ALA A N 1
ATOM 726 C CA . ALA A 1 89 ? -22.644 -2.965 5.873 1.00 80.50 89 ALA A CA 1
ATOM 727 C C . ALA A 1 89 ? -21.304 -3.644 5.543 1.00 80.50 89 ALA A C 1
ATOM 729 O O . ALA A 1 89 ? -20.269 -3.243 6.069 1.00 80.50 89 ALA A O 1
ATOM 730 N N . ASP A 1 90 ? -21.306 -4.596 4.612 1.00 79.69 90 ASP A N 1
ATOM 731 C CA . ASP A 1 90 ? -20.101 -5.334 4.222 1.00 79.69 90 ASP A CA 1
ATOM 732 C C . ASP A 1 90 ? -19.036 -4.426 3.588 1.00 79.69 90 ASP A C 1
ATOM 734 O O . ASP A 1 90 ? -17.845 -4.575 3.854 1.00 79.69 90 ASP A O 1
ATOM 738 N N . LEU A 1 91 ? -19.451 -3.429 2.796 1.00 79.38 91 LEU A N 1
ATOM 739 C CA . LEU A 1 91 ? -18.520 -2.480 2.179 1.00 79.38 91 LEU A CA 1
ATOM 740 C C . LEU A 1 91 ? -17.943 -1.493 3.194 1.00 79.38 91 LEU A C 1
ATOM 742 O O . LEU A 1 91 ? -16.797 -1.077 3.043 1.00 79.38 91 LEU A O 1
ATOM 746 N N . ARG A 1 92 ? -18.705 -1.141 4.235 1.00 81.62 92 ARG A N 1
ATOM 747 C CA . ARG A 1 92 ? -18.213 -0.286 5.324 1.00 81.62 92 ARG A CA 1
ATOM 748 C C . ARG A 1 92 ? -17.094 -0.962 6.105 1.00 81.62 92 ARG A C 1
ATOM 750 O O . ARG A 1 92 ? -16.064 -0.345 6.324 1.00 81.62 92 ARG A O 1
ATOM 757 N N . VAL A 1 93 ? -17.249 -2.248 6.422 1.00 84.62 93 VAL 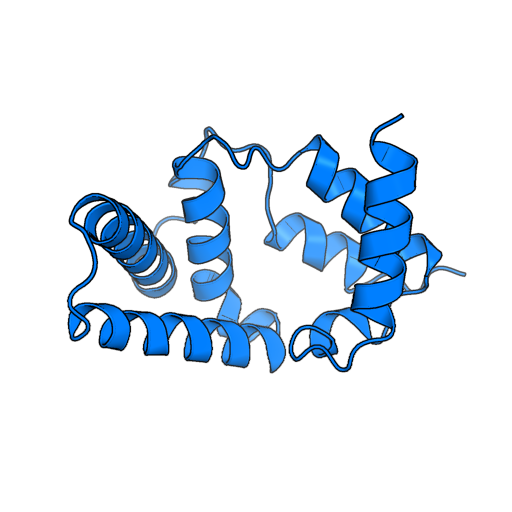A N 1
ATOM 758 C CA . VAL A 1 93 ? -16.208 -3.018 7.124 1.00 84.62 93 VAL A CA 1
ATOM 759 C C . VAL A 1 93 ? -14.906 -3.055 6.320 1.00 84.62 93 VAL A C 1
ATOM 761 O O . VAL A 1 93 ? -13.828 -2.851 6.874 1.00 84.62 93 VAL A O 1
ATOM 764 N N . VAL A 1 94 ? -14.994 -3.279 5.007 1.00 82.81 94 VAL A N 1
ATOM 765 C CA . VAL A 1 94 ? -13.818 -3.283 4.122 1.00 82.81 94 VAL A CA 1
ATOM 766 C C . VAL A 1 94 ? -13.177 -1.894 4.045 1.00 82.81 94 VAL A C 1
ATOM 768 O O . VAL A 1 94 ? -11.953 -1.772 4.097 1.00 82.81 94 VAL A O 1
ATOM 771 N N . LEU A 1 95 ? -13.995 -0.843 3.950 1.00 82.69 95 LEU A N 1
ATOM 772 C CA . LEU A 1 95 ? -13.530 0.541 3.920 1.00 82.69 95 LEU A CA 1
ATOM 773 C C . LEU A 1 95 ? -12.795 0.921 5.213 1.00 82.69 95 LEU A C 1
ATOM 775 O O . LEU A 1 95 ? -11.673 1.423 5.139 1.00 82.69 95 LEU A O 1
ATOM 779 N N . ASP A 1 96 ? -13.370 0.613 6.374 1.00 86.19 96 ASP A N 1
ATOM 780 C CA . ASP A 1 96 ? -12.755 0.860 7.683 1.00 86.19 96 ASP A CA 1
ATOM 781 C C . ASP A 1 96 ? -11.390 0.173 7.787 1.00 86.19 96 ASP A C 1
ATOM 783 O O . ASP A 1 96 ? -10.401 0.778 8.205 1.00 86.19 96 ASP A O 1
ATOM 787 N N . GLN A 1 97 ? -11.299 -1.076 7.326 1.00 86.81 97 GLN A N 1
ATOM 788 C CA . GLN A 1 97 ? -10.053 -1.843 7.313 1.00 86.81 97 GLN A CA 1
ATOM 789 C C . GLN A 1 97 ? -8.974 -1.218 6.415 1.00 86.81 97 GLN A C 1
ATOM 791 O O . GLN A 1 97 ? -7.783 -1.305 6.737 1.00 86.81 97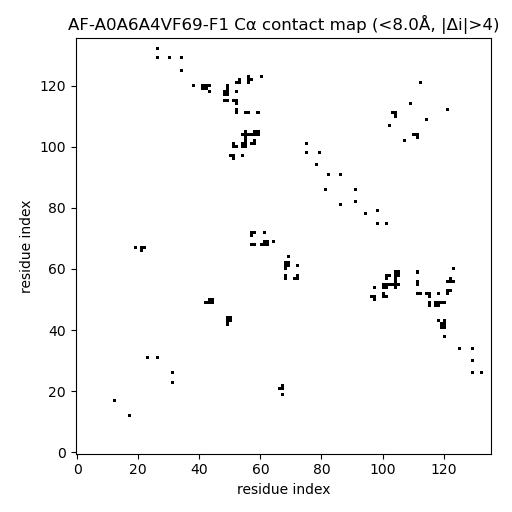 GLN A O 1
ATOM 796 N N . TYR A 1 98 ? -9.352 -0.578 5.306 1.00 84.12 98 TYR A N 1
ATOM 797 C CA . TYR A 1 98 ? -8.421 0.165 4.454 1.00 84.12 98 TYR A CA 1
ATOM 798 C C . TYR A 1 98 ? -8.018 1.510 5.054 1.00 84.12 98 TYR A C 1
ATOM 800 O O . TYR A 1 98 ? -6.841 1.870 4.995 1.00 84.12 98 TYR A O 1
ATOM 808 N N . LEU A 1 99 ? -8.953 2.240 5.663 1.00 86.31 99 LEU A N 1
ATOM 809 C CA . LEU A 1 99 ? -8.657 3.496 6.355 1.00 86.31 99 LEU A CA 1
ATOM 810 C C . LEU A 1 99 ? -7.730 3.265 7.546 1.00 86.31 99 LEU A C 1
ATOM 812 O O . LEU A 1 99 ? -6.788 4.031 7.763 1.00 86.31 99 LEU A O 1
ATOM 816 N N . GLU A 1 100 ? -7.935 2.175 8.280 1.00 89.75 100 GLU A N 1
ATOM 817 C CA . GLU A 1 100 ? -7.038 1.761 9.349 1.00 89.75 100 GLU A CA 1
ATOM 818 C C . GLU A 1 100 ? -5.634 1.460 8.809 1.00 89.75 100 GLU A C 1
ATOM 820 O O . GLU A 1 100 ? -4.645 1.957 9.352 1.00 89.75 100 GLU A O 1
ATOM 825 N N . ALA A 1 101 ? -5.523 0.715 7.706 1.00 89.44 101 ALA A N 1
ATOM 826 C CA . ALA A 1 101 ? -4.238 0.437 7.071 1.00 89.44 101 ALA A CA 1
ATOM 827 C C . ALA A 1 101 ? -3.531 1.714 6.583 1.00 89.44 101 ALA A C 1
ATOM 829 O O . ALA A 1 101 ? -2.324 1.865 6.789 1.00 89.44 101 ALA A O 1
ATOM 830 N N . ALA A 1 102 ? -4.278 2.658 6.007 1.00 87.00 102 ALA A N 1
ATOM 831 C CA . ALA A 1 102 ? -3.779 3.969 5.601 1.00 87.00 102 ALA A CA 1
ATOM 832 C C . ALA A 1 102 ? -3.284 4.795 6.798 1.00 87.00 102 ALA A C 1
ATOM 834 O O . ALA A 1 102 ? -2.227 5.425 6.735 1.00 87.00 102 ALA A O 1
ATOM 835 N N . ASN A 1 103 ? -4.032 4.786 7.904 1.00 87.88 103 ASN A N 1
ATOM 836 C CA . ASN A 1 103 ? -3.639 5.450 9.145 1.00 87.88 103 ASN A CA 1
ATOM 837 C C . ASN A 1 103 ? -2.358 4.831 9.709 1.00 87.88 103 ASN A C 1
ATOM 839 O O . ASN A 1 103 ? -1.427 5.568 10.022 1.00 87.88 103 ASN A O 1
ATOM 843 N N . ARG A 1 104 ? -2.262 3.495 9.757 1.00 89.75 104 ARG A N 1
ATOM 844 C CA . ARG A 1 104 ? -1.040 2.785 10.166 1.00 89.75 104 ARG A CA 1
ATOM 845 C C . ARG A 1 104 ? 0.147 3.171 9.279 1.00 89.75 104 ARG A C 1
ATOM 847 O O . ARG A 1 104 ? 1.211 3.450 9.814 1.00 89.75 104 ARG A O 1
ATOM 854 N N . GLY A 1 105 ? -0.033 3.278 7.962 1.00 86.88 105 GLY A N 1
ATOM 855 C CA . GLY A 1 105 ? 1.023 3.737 7.050 1.00 86.88 105 GLY A CA 1
ATOM 856 C C . GLY A 1 105 ? 1.536 5.151 7.356 1.00 86.88 105 GLY A C 1
ATOM 857 O O . GLY A 1 105 ? 2.728 5.406 7.211 1.00 86.88 105 GLY A O 1
ATOM 858 N N . ARG A 1 106 ? 0.663 6.051 7.832 1.00 85.00 106 ARG A N 1
ATOM 859 C CA . ARG A 1 106 ? 1.009 7.442 8.183 1.00 85.00 106 ARG A CA 1
ATOM 860 C C . ARG A 1 106 ? 1.596 7.615 9.586 1.00 85.00 106 ARG A C 1
ATOM 862 O O . ARG A 1 106 ? 2.451 8.475 9.771 1.00 85.00 106 ARG A O 1
ATOM 869 N N . SER A 1 107 ? 1.101 6.873 10.578 1.00 84.12 107 SER A N 1
ATOM 870 C CA . SER A 1 107 ? 1.366 7.147 12.002 1.00 84.12 107 SER A CA 1
ATOM 871 C C . SER A 1 107 ? 2.117 6.042 12.747 1.00 84.12 107 SER A C 1
ATOM 873 O O . SER A 1 107 ? 2.584 6.273 13.864 1.00 84.12 107 SER A O 1
ATOM 875 N N . SER A 1 108 ? 2.249 4.845 12.168 1.00 81.06 108 SER A N 1
ATOM 876 C CA . SER A 1 108 ? 2.954 3.736 12.813 1.00 81.06 108 SER A CA 1
ATOM 877 C C . SER A 1 108 ? 4.464 3.968 12.825 1.00 81.06 108 SER A C 1
ATOM 879 O O . SER A 1 108 ? 5.060 4.326 11.813 1.00 81.06 108 SER A O 1
ATOM 881 N N . GLN A 1 109 ? 5.105 3.670 13.960 1.00 77.75 109 GLN A N 1
ATOM 882 C CA . GLN A 1 109 ? 6.567 3.556 14.040 1.00 77.75 109 GLN A CA 1
ATOM 883 C C . GLN A 1 109 ? 7.096 2.253 13.417 1.00 77.75 109 GLN A C 1
ATOM 885 O O . GLN A 1 109 ? 8.274 2.172 13.080 1.00 77.75 109 GLN A O 1
ATOM 890 N N . LYS A 1 110 ? 6.239 1.234 13.267 1.00 87.25 110 LYS A N 1
ATOM 891 C CA . LYS A 1 110 ? 6.576 -0.049 12.633 1.00 87.25 110 LYS A CA 1
ATOM 892 C C . LYS A 1 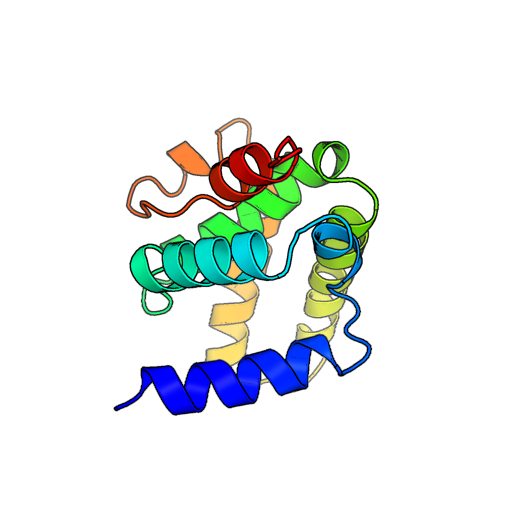110 ? 6.434 0.024 11.118 1.00 87.25 110 LYS A C 1
ATOM 894 O O . LYS A 1 110 ? 5.518 0.682 10.614 1.00 87.25 110 LYS A O 1
ATOM 899 N N . SER A 1 111 ? 7.291 -0.705 10.405 1.00 86.69 111 SER A N 1
ATOM 900 C CA . SER A 1 111 ? 7.203 -0.847 8.950 1.00 86.69 111 SER A CA 1
ATOM 901 C C . SER A 1 111 ? 5.912 -1.574 8.535 1.00 86.69 111 SER A C 1
ATOM 903 O O . SER A 1 111 ? 5.426 -2.452 9.248 1.00 86.69 111 SER A O 1
ATOM 905 N N . CYS A 1 112 ? 5.335 -1.232 7.375 1.00 89.25 112 CYS A N 1
ATOM 906 C CA . CYS A 1 112 ? 4.168 -1.963 6.856 1.00 89.25 112 CYS A CA 1
ATOM 907 C C . CYS A 1 112 ? 4.494 -3.442 6.573 1.00 89.25 112 CYS A C 1
ATOM 909 O O . CYS A 1 112 ? 3.613 -4.291 6.627 1.00 89.25 112 CYS A O 1
ATOM 911 N N . GLU A 1 113 ? 5.763 -3.761 6.325 1.00 88.69 113 GLU A N 1
ATOM 912 C CA . GLU A 1 113 ? 6.249 -5.135 6.204 1.00 88.69 113 GLU A CA 1
ATOM 913 C C . GLU A 1 113 ? 6.106 -5.916 7.518 1.00 88.69 113 GLU A C 1
ATOM 915 O O . GLU A 1 113 ? 5.584 -7.027 7.512 1.00 88.69 113 GLU A O 1
ATOM 920 N N . GLU A 1 114 ? 6.475 -5.316 8.654 1.00 88.62 114 GLU A N 1
ATOM 921 C CA . GLU A 1 114 ? 6.281 -5.925 9.978 1.00 88.62 114 GLU A CA 1
ATOM 922 C C . GLU A 1 114 ? 4.804 -6.057 10.357 1.00 88.62 114 GLU A C 1
ATOM 924 O O . GLU A 1 114 ? 4.413 -7.028 11.003 1.00 88.62 114 GLU A O 1
ATOM 929 N N . LEU A 1 115 ? 3.977 -5.077 9.981 1.00 88.88 115 LEU A N 1
ATOM 930 C CA . LEU A 1 115 ? 2.543 -5.094 10.282 1.00 88.88 115 LEU A CA 1
ATOM 931 C C . LEU A 1 115 ? 1.783 -6.166 9.489 1.00 88.88 115 LEU A C 1
ATOM 933 O O . LEU A 1 115 ? 0.764 -6.652 9.973 1.00 88.88 115 LEU A O 1
ATOM 937 N N . TYR A 1 116 ? 2.273 -6.529 8.301 1.00 89.50 116 TYR A N 1
ATOM 938 C CA . TYR A 1 116 ? 1.615 -7.453 7.373 1.00 89.50 116 TYR A CA 1
ATOM 939 C C . TYR A 1 116 ? 2.575 -8.551 6.884 1.00 89.50 116 TYR A C 1
ATOM 941 O O . TYR A 1 116 ? 2.687 -8.818 5.684 1.00 89.50 116 TYR A O 1
ATOM 949 N N . ALA A 1 117 ? 3.255 -9.211 7.826 1.00 85.06 117 ALA A N 1
ATOM 950 C CA . ALA A 1 117 ? 4.275 -10.228 7.550 1.00 85.06 117 ALA A CA 1
ATOM 951 C C . ALA A 1 117 ? 3.757 -11.463 6.779 1.00 85.06 117 ALA A C 1
ATOM 953 O O . ALA A 1 117 ? 4.535 -12.156 6.129 1.00 85.06 117 ALA A O 1
ATOM 954 N N . ASN A 1 118 ? 2.447 -11.733 6.813 1.00 84.25 118 ASN A N 1
ATOM 955 C CA . ASN A 1 118 ? 1.829 -12.858 6.098 1.00 84.25 118 ASN A CA 1
ATOM 956 C C . ASN A 1 118 ? 1.594 -12.588 4.602 1.00 84.25 118 ASN A C 1
ATOM 958 O O . ASN A 1 118 ? 1.096 -13.465 3.890 1.00 84.25 118 ASN A O 1
ATOM 962 N N . CYS A 1 119 ? 1.907 -11.384 4.120 1.00 84.12 119 CYS A N 1
ATOM 963 C CA . CYS A 1 119 ? 1.833 -11.059 2.706 1.00 84.12 119 CYS A CA 1
ATOM 964 C C . CYS A 1 119 ? 3.230 -11.055 2.087 1.00 84.12 119 CYS A C 1
ATOM 966 O O . CYS A 1 119 ? 4.079 -10.294 2.526 1.00 84.12 119 CYS A O 1
ATOM 968 N N . GLU A 1 120 ? 3.473 -11.849 1.045 1.00 83.56 120 GLU A N 1
ATOM 969 C CA . GLU A 1 120 ? 4.767 -11.864 0.340 1.00 83.56 120 GLU A CA 1
ATOM 970 C C . GLU A 1 120 ? 4.932 -10.656 -0.604 1.00 83.56 120 GLU A C 1
ATOM 972 O O . GLU A 1 120 ? 6.042 -10.207 -0.888 1.00 83.56 120 GLU A O 1
ATOM 977 N N . PHE A 1 121 ? 3.819 -10.103 -1.091 1.00 84.00 121 PHE A N 1
ATOM 978 C CA . PHE A 1 121 ? 3.824 -9.000 -2.044 1.00 84.00 121 PHE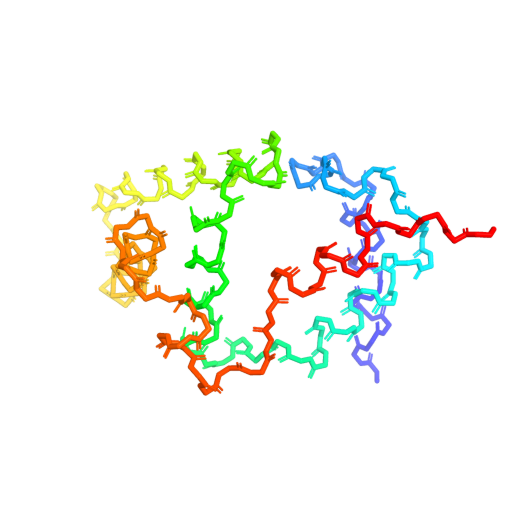 A CA 1
ATOM 979 C C . PHE A 1 121 ? 4.124 -7.650 -1.378 1.00 84.00 121 PHE A C 1
ATOM 981 O O . PHE A 1 121 ? 3.516 -7.294 -0.372 1.00 84.00 121 PHE A O 1
ATOM 988 N N . SER A 1 122 ? 5.017 -6.870 -1.995 1.00 84.44 122 SER A N 1
ATOM 989 C CA . SER A 1 122 ? 5.356 -5.503 -1.589 1.00 84.44 122 SER A CA 1
ATOM 990 C C . SER A 1 122 ? 5.374 -4.582 -2.804 1.00 84.44 122 SER A C 1
ATOM 992 O O . SER 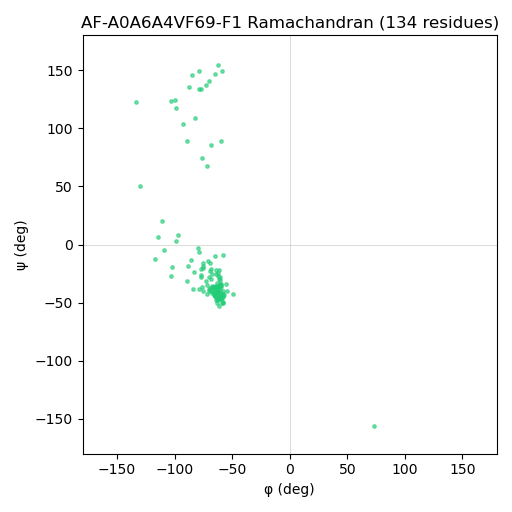A 1 122 ? 6.135 -4.792 -3.753 1.00 84.44 122 SER A O 1
ATOM 994 N N . VAL A 1 123 ? 4.567 -3.525 -2.752 1.00 80.50 123 VAL A N 1
ATOM 995 C CA . VAL A 1 123 ? 4.548 -2.458 -3.760 1.00 80.50 123 VAL A CA 1
ATOM 996 C C . VAL A 1 123 ? 5.848 -1.678 -3.712 1.00 80.50 123 VAL A C 1
ATOM 998 O O . VAL A 1 123 ? 6.376 -1.310 -4.758 1.00 80.50 123 VAL A O 1
ATOM 1001 N N . LYS A 1 124 ? 6.422 -1.495 -2.519 1.00 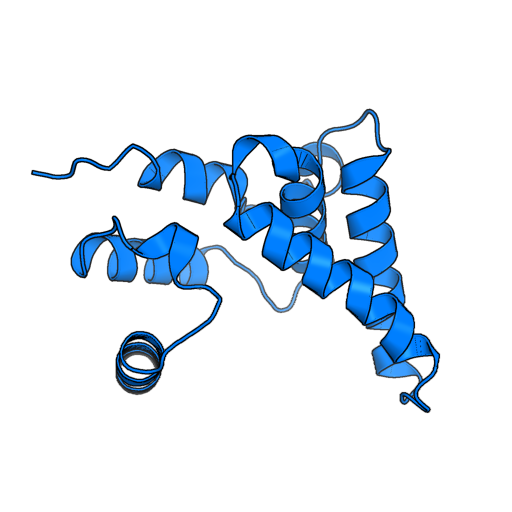81.50 124 LYS A N 1
ATOM 1002 C CA . LYS A 1 124 ? 7.746 -0.887 -2.373 1.00 81.50 124 LYS A CA 1
ATOM 1003 C C . LYS A 1 124 ? 8.811 -1.657 -3.148 1.00 81.50 124 LYS A C 1
ATOM 1005 O O . LYS A 1 124 ? 9.552 -1.046 -3.912 1.00 81.50 124 LYS A O 1
ATOM 1010 N N . ALA A 1 125 ? 8.866 -2.980 -2.988 1.00 83.56 125 ALA A N 1
ATOM 1011 C CA . ALA A 1 125 ? 9.830 -3.814 -3.706 1.00 83.56 125 ALA A CA 1
ATOM 1012 C C . ALA A 1 125 ? 9.606 -3.768 -5.226 1.00 83.56 125 ALA A C 1
ATOM 1014 O O . ALA A 1 125 ? 10.569 -3.666 -5.988 1.00 83.56 125 ALA A O 1
ATOM 1015 N N . LEU A 1 126 ? 8.341 -3.786 -5.658 1.00 79.75 126 LEU A N 1
ATOM 1016 C CA . LEU A 1 126 ? 7.966 -3.680 -7.066 1.00 79.75 126 LEU A CA 1
ATOM 1017 C C . LEU A 1 126 ? 8.421 -2.341 -7.663 1.00 79.75 126 LEU A C 1
ATOM 1019 O O . LEU A 1 126 ? 9.149 -2.319 -8.650 1.00 79.75 126 LEU A O 1
ATOM 1023 N N . ILE A 1 127 ? 8.063 -1.222 -7.032 1.00 75.38 127 ILE A N 1
ATOM 1024 C CA . ILE A 1 127 ? 8.451 0.109 -7.499 1.00 75.38 127 ILE A CA 1
ATOM 1025 C C . ILE A 1 127 ? 9.970 0.237 -7.491 1.00 75.38 127 ILE A C 1
ATOM 1027 O O . ILE A 1 127 ? 10.526 0.654 -8.492 1.00 75.38 127 ILE A O 1
ATOM 1031 N N . SER A 1 128 ? 10.681 -0.171 -6.439 1.00 76.81 128 SER A N 1
ATOM 1032 C CA . SER A 1 128 ? 12.149 -0.096 -6.426 1.00 76.81 128 SER A CA 1
ATOM 1033 C C . SER A 1 128 ? 12.810 -0.897 -7.554 1.00 76.81 128 SER A C 1
ATOM 1035 O O . SER A 1 128 ? 13.817 -0.447 -8.096 1.00 76.81 128 SER A O 1
ATOM 1037 N N . LYS A 1 129 ? 12.240 -2.042 -7.944 1.00 80.19 129 LYS A N 1
ATOM 1038 C CA . LYS A 1 129 ? 12.734 -2.865 -9.058 1.00 80.19 129 LYS A CA 1
ATOM 1039 C C . LYS A 1 129 ? 12.568 -2.173 -10.417 1.00 80.19 129 LYS A C 1
ATOM 1041 O O . LYS A 1 129 ? 13.445 -2.275 -11.272 1.00 80.19 129 LYS A O 1
ATOM 1046 N N . TYR A 1 130 ? 11.473 -1.442 -10.600 1.00 71.44 130 TYR A N 1
ATOM 1047 C CA . TYR A 1 130 ? 11.102 -0.848 -11.887 1.00 71.44 130 TYR A CA 1
ATOM 1048 C C . TYR A 1 130 ? 11.406 0.662 -12.002 1.00 71.44 130 TYR A C 1
ATOM 1050 O O . TYR A 1 130 ? 11.593 1.159 -13.104 1.00 71.44 130 TYR A O 1
ATOM 1058 N N . ASN A 1 131 ? 11.580 1.382 -10.888 1.00 66.25 131 ASN A N 1
ATOM 1059 C CA . ASN A 1 131 ? 11.931 2.814 -10.823 1.00 66.25 131 ASN A CA 1
ATOM 1060 C C . ASN A 1 131 ? 13.385 3.097 -11.264 1.00 66.25 131 ASN A C 1
ATOM 1062 O O . ASN A 1 131 ? 13.754 4.240 -11.508 1.00 66.25 131 ASN A O 1
ATOM 1066 N N . GLY A 1 132 ? 14.217 2.055 -11.366 1.00 54.22 132 GLY A N 1
ATOM 1067 C CA . GLY A 1 132 ? 15.577 2.112 -11.911 1.00 54.22 132 GLY A CA 1
ATOM 1068 C C . GLY A 1 132 ? 15.772 1.325 -13.207 1.00 54.22 132 GLY A C 1
ATOM 1069 O O . GLY A 1 132 ? 16.910 1.202 -13.658 1.00 54.22 132 GLY A O 1
ATOM 1070 N N . SER A 1 133 ? 14.706 0.778 -13.803 1.00 46.59 133 SER A N 1
ATOM 1071 C CA . SER A 1 133 ? 14.798 0.052 -15.074 1.00 46.59 133 SER A CA 1
ATOM 1072 C C . SER A 1 133 ? 14.957 1.039 -16.233 1.00 46.59 133 SER A C 1
ATOM 1074 O O . SER A 1 133 ? 14.049 1.281 -17.016 1.00 46.59 133 SER A O 1
ATOM 1076 N N . ASN A 1 134 ? 16.163 1.596 -16.348 1.00 49.66 134 ASN A N 1
ATOM 1077 C CA . ASN A 1 134 ? 16.790 1.739 -17.652 1.00 49.66 134 ASN A CA 1
ATOM 1078 C C . ASN A 1 134 ? 17.129 0.318 -18.121 1.00 49.66 134 ASN A C 1
ATOM 1080 O O . ASN A 1 134 ? 18.226 -0.182 -17.868 1.00 49.66 134 ASN A O 1
ATOM 1084 N N . SER A 1 135 ? 16.173 -0.354 -18.749 1.00 36.88 135 SER A N 1
ATOM 1085 C CA . SER A 1 135 ? 16.427 -1.597 -19.471 1.00 36.88 135 SER A CA 1
ATOM 1086 C C . SER A 1 135 ? 16.702 -1.234 -20.930 1.00 36.88 135 SER A C 1
ATOM 1088 O O . SER A 1 135 ? 15.772 -0.855 -21.629 1.00 36.88 135 SER A O 1
ATOM 1090 N N . ILE A 1 136 ? 17.987 -1.285 -21.305 1.00 36.69 136 ILE A N 1
ATOM 1091 C CA . ILE A 1 136 ? 18.565 -1.659 -22.620 1.00 36.69 136 ILE A CA 1
ATOM 1092 C C . ILE A 1 136 ? 17.716 -1.360 -23.866 1.00 36.69 136 ILE A C 1
ATOM 1094 O O . ILE A 1 136 ? 16.694 -2.049 -24.075 1.00 36.69 136 ILE A O 1
#

Radius of gyration: 15.93 Å; Cα contacts (8 Å, |Δi|>4): 99; chains: 1; bounding box: 44×33×38 Å